Protein AF-X0TKW1-F1 (afdb_monomer_lite)

Radius of gyration: 17.08 Å; chains: 1; bounding box: 36×56×44 Å

Sequence (147 aa):
MAKKKKKKKEKYSSEIINLELMEEICTIKTKNLGAFVLANFENSETDGLGNIFIDNGGDILGVAHSDNYGTDYGGNNTHFNIIENRIYNASLDDRAGVYILLDLLPKLNIKCDVLITIDEEIGASSAQLFETEKEYNWMFEFDRTGK

InterPro domains:
  IPR008007 Peptidase M42 [PF05343] (72-136)

Secondary structure (DSSP, 8-state):
-------------TTT--HHHHHHHHHS-HHHHHHHHHHHSTTEEE-SSS-EEE--S-SEEEEEE---HHHHTT------EEETTEEE-TTHHHHHHHHIIIIIHHHTT---EEEEE--TTTT--GGGG---SPPPSEEEE------

Structure (mmCIF, N/CA/C/O backbone):
data_AF-X0TKW1-F1
#
_entry.id   AF-X0TKW1-F1
#
loop_
_atom_site.group_PDB
_atom_site.id
_atom_site.type_symbol
_atom_site.label_atom_id
_atom_site.label_alt_id
_atom_site.label_comp_id
_atom_site.label_asym_id
_atom_site.label_entity_id
_atom_site.label_seq_id
_atom_site.pdbx_PDB_ins_code
_atom_site.Cartn_x
_atom_site.Cartn_y
_atom_site.Cartn_z
_atom_site.occupancy
_atom_site.B_iso_or_equiv
_atom_site.auth_seq_id
_atom_site.auth_comp_id
_atom_site.auth_asym_id
_atom_site.auth_atom_id
_atom_site.pdbx_PDB_model_num
ATOM 1 N N . MET A 1 1 ? -14.032 -44.574 -23.700 1.00 45.16 1 MET A N 1
ATOM 2 C CA . MET A 1 1 ? -13.687 -43.236 -24.240 1.00 45.16 1 MET A CA 1
ATOM 3 C C . MET A 1 1 ? -14.008 -42.175 -23.192 1.00 45.16 1 MET A C 1
ATOM 5 O 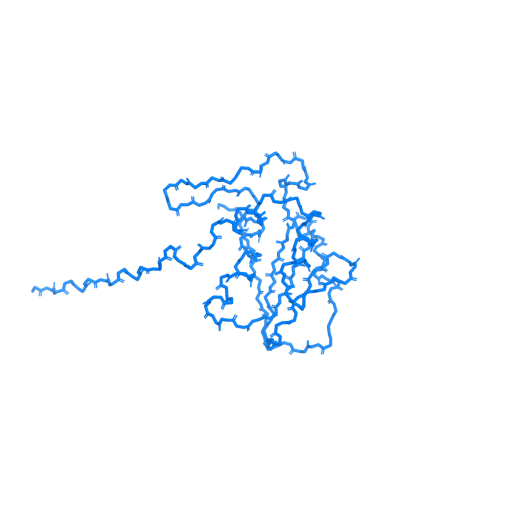O . MET A 1 1 ? -15.178 -41.917 -22.940 1.00 45.16 1 MET A O 1
ATOM 9 N N . ALA A 1 2 ? -12.997 -41.615 -22.522 1.00 40.88 2 ALA A N 1
ATOM 10 C CA . ALA A 1 2 ? -13.191 -40.605 -21.480 1.00 40.88 2 ALA A CA 1
ATOM 11 C C . ALA A 1 2 ? -13.373 -39.209 -22.105 1.00 40.88 2 ALA A C 1
ATOM 13 O O . ALA A 1 2 ? -12.502 -38.725 -22.828 1.00 40.88 2 ALA A O 1
ATOM 14 N N . LYS A 1 3 ? -14.510 -38.558 -21.832 1.00 42.69 3 LYS A N 1
ATOM 15 C CA . LYS A 1 3 ? -14.778 -37.173 -22.244 1.00 42.69 3 LYS A CA 1
ATOM 16 C C . LYS A 1 3 ? -13.868 -36.229 -21.446 1.00 42.69 3 LYS A C 1
ATOM 18 O O . LYS A 1 3 ? -14.079 -36.033 -20.251 1.00 42.69 3 LYS A O 1
ATOM 23 N N . LYS A 1 4 ? -12.866 -35.629 -22.099 1.00 43.84 4 LYS A N 1
ATOM 24 C CA . LYS A 1 4 ? -12.073 -34.524 -21.532 1.00 43.84 4 LYS A CA 1
ATOM 25 C C . LYS A 1 4 ? -13.009 -33.346 -21.233 1.00 43.84 4 LYS A C 1
ATOM 27 O O . LYS A 1 4 ? -13.488 -32.689 -22.155 1.00 43.84 4 LYS A O 1
ATOM 32 N N . LYS A 1 5 ? -13.265 -33.067 -19.950 1.00 47.06 5 LYS A N 1
ATOM 33 C CA . LYS A 1 5 ? -13.875 -31.804 -19.511 1.00 47.06 5 LYS A CA 1
ATOM 34 C C . LYS A 1 5 ? -12.926 -30.668 -19.914 1.00 47.06 5 LYS A C 1
ATOM 36 O O . LYS A 1 5 ? -11.818 -30.580 -19.389 1.00 47.06 5 LYS A O 1
ATOM 41 N N . LYS A 1 6 ? -13.335 -29.818 -20.862 1.00 46.06 6 LYS A N 1
ATOM 42 C CA . LYS A 1 6 ? -12.648 -28.548 -21.138 1.00 46.06 6 LYS A CA 1
ATOM 43 C C . LYS A 1 6 ? -12.731 -27.707 -19.860 1.00 46.06 6 LYS A C 1
ATOM 45 O O . LYS A 1 6 ? -13.822 -27.279 -19.494 1.00 46.06 6 LYS A O 1
ATOM 50 N N . LYS A 1 7 ? -11.602 -27.502 -19.171 1.00 43.88 7 LYS A N 1
ATOM 51 C CA . LYS A 1 7 ? -11.498 -26.476 -18.126 1.00 43.88 7 LYS A CA 1
ATOM 52 C C . LYS A 1 7 ? -11.850 -25.139 -18.781 1.00 43.88 7 LYS A C 1
ATOM 54 O O . LYS A 1 7 ? -11.190 -24.738 -19.740 1.00 43.88 7 LYS A O 1
ATOM 59 N N . LYS A 1 8 ? -12.919 -24.495 -18.307 1.00 41.00 8 LYS A N 1
ATOM 60 C CA . LYS A 1 8 ? -13.208 -23.086 -18.588 1.00 41.00 8 LYS A CA 1
ATOM 61 C C . LYS A 1 8 ? -11.954 -22.319 -18.157 1.00 41.00 8 LYS A C 1
ATOM 63 O O . LYS A 1 8 ? -11.632 -22.318 -16.976 1.00 41.00 8 LYS A O 1
ATOM 68 N N . LYS A 1 9 ? -11.200 -21.756 -19.104 1.00 43.19 9 LYS A N 1
ATOM 69 C CA . LYS A 1 9 ? -10.258 -20.685 -18.773 1.00 43.19 9 LYS A CA 1
ATOM 70 C C . LYS A 1 9 ? -11.143 -19.525 -18.344 1.00 43.19 9 LYS A C 1
ATOM 72 O O . LYS A 1 9 ? -11.808 -18.939 -19.197 1.00 43.19 9 LYS A O 1
ATOM 77 N N . GLU A 1 10 ? -11.246 -19.285 -17.044 1.00 47.03 10 GLU A N 1
ATOM 78 C CA . GLU A 1 10 ? -11.802 -18.032 -16.556 1.00 47.03 10 GLU A CA 1
ATOM 79 C C . GLU A 1 10 ? -10.922 -16.921 -17.113 1.00 47.03 10 GLU A C 1
ATOM 81 O O . GLU A 1 10 ? -9.724 -16.823 -16.855 1.00 47.03 10 GLU A O 1
ATOM 86 N N . LYS A 1 11 ? -11.525 -16.183 -18.037 1.00 42.81 11 LYS A N 1
ATOM 87 C CA . LYS A 1 11 ? -10.979 -14.998 -18.661 1.00 42.81 11 LYS A CA 1
ATOM 88 C C . LYS A 1 11 ? -11.114 -13.908 -17.603 1.00 42.81 11 LYS A C 1
ATOM 90 O O . LYS A 1 11 ? -12.100 -13.183 -17.631 1.00 42.81 11 LYS A O 1
ATOM 95 N N . TYR A 1 12 ? -10.195 -13.850 -16.639 1.00 49.88 12 TYR A N 1
ATOM 96 C CA . TYR A 1 12 ? -10.010 -12.616 -15.880 1.00 49.88 12 TYR A CA 1
ATOM 97 C C . TYR A 1 12 ? -9.683 -11.556 -16.932 1.00 49.88 12 TYR A C 1
ATOM 99 O O . TYR A 1 12 ? -8.679 -11.670 -17.641 1.00 49.88 12 TYR A O 1
ATOM 107 N N . SER A 1 13 ? -10.651 -10.681 -17.204 1.00 54.94 13 SER A N 1
ATOM 108 C CA . SER A 1 13 ? -10.540 -9.725 -18.293 1.00 54.94 13 SER A CA 1
ATOM 109 C C . SER A 1 13 ? -9.462 -8.711 -17.930 1.00 54.94 13 SER A C 1
ATOM 111 O O . SER A 1 13 ? -9.237 -8.397 -16.761 1.00 54.94 13 SER A O 1
ATOM 113 N N . SER A 1 14 ? -8.817 -8.162 -18.952 1.00 58.19 14 SER A N 1
ATOM 114 C CA . SER A 1 14 ? -7.952 -6.984 -18.863 1.00 58.19 14 SER A CA 1
ATOM 115 C C . SER A 1 14 ? -8.638 -5.754 -18.241 1.00 58.19 14 SER A C 1
ATOM 117 O O . SER A 1 14 ? -8.022 -4.705 -18.174 1.00 58.19 14 SER A O 1
ATOM 119 N N . GLU A 1 15 ? -9.907 -5.856 -17.833 1.00 68.19 15 GLU A N 1
ATOM 120 C CA . GLU A 1 15 ? -10.698 -4.776 -17.239 1.00 68.19 15 GLU A CA 1
ATOM 121 C C . GLU A 1 15 ? -10.500 -4.675 -15.718 1.00 68.19 15 GLU A C 1
ATOM 123 O O . GLU A 1 15 ? -10.820 -3.643 -15.140 1.00 68.19 15 GLU A O 1
ATOM 128 N N . ILE A 1 16 ? -9.979 -5.718 -15.053 1.00 85.19 16 ILE A N 1
ATOM 129 C CA . ILE A 1 16 ? -9.767 -5.695 -13.593 1.00 85.19 16 ILE A CA 1
ATOM 130 C C . ILE A 1 16 ? -8.401 -5.091 -13.244 1.00 85.19 16 ILE A C 1
ATOM 132 O O . ILE A 1 16 ? -8.304 -4.269 -12.332 1.00 85.19 16 ILE A O 1
ATOM 136 N N . ILE A 1 17 ? -7.353 -5.477 -13.976 1.00 89.56 17 ILE A N 1
ATOM 137 C CA . ILE A 1 17 ? -5.983 -5.037 -13.696 1.00 89.56 17 ILE A CA 1
ATOM 138 C C . ILE A 1 17 ? -5.771 -3.620 -14.232 1.00 89.56 17 ILE A C 1
ATOM 140 O O . ILE A 1 17 ? -5.854 -3.392 -15.438 1.00 89.56 17 ILE A O 1
ATOM 144 N N . ASN A 1 18 ? -5.457 -2.682 -13.339 1.00 93.44 18 ASN A N 1
ATOM 145 C CA . ASN A 1 18 ? -5.091 -1.314 -13.690 1.00 93.44 18 ASN A CA 1
ATOM 146 C C . ASN A 1 18 ? -3.572 -1.215 -13.864 1.00 93.44 18 ASN A C 1
ATOM 148 O O . ASN A 1 18 ? -2.833 -0.999 -12.905 1.00 93.44 18 ASN A O 1
ATOM 152 N N . LEU A 1 19 ? -3.116 -1.411 -15.102 1.00 92.25 19 LEU A N 1
ATOM 153 C CA . LEU A 1 19 ? -1.691 -1.372 -15.433 1.00 92.25 19 LEU A CA 1
ATOM 154 C C . LEU A 1 19 ? -1.081 0.022 -15.262 1.00 92.25 19 LEU A C 1
ATOM 156 O O . LEU A 1 19 ? 0.080 0.102 -14.885 1.00 92.25 19 LEU A O 1
ATOM 160 N N . GLU A 1 20 ? -1.851 1.089 -15.494 1.00 93.69 20 GLU A N 1
ATOM 161 C CA . GLU A 1 20 ? -1.377 2.470 -15.333 1.00 93.69 20 GLU A CA 1
ATOM 162 C C . GLU A 1 20 ? -1.067 2.763 -13.861 1.00 93.69 20 GLU A C 1
ATOM 164 O O . GLU A 1 20 ? 0.026 3.216 -13.534 1.00 93.69 20 GLU A O 1
ATOM 169 N N . LEU A 1 21 ? -1.984 2.400 -12.958 1.00 95.12 21 LEU A N 1
ATOM 170 C CA . LEU A 1 21 ? -1.761 2.544 -11.519 1.00 95.12 21 LEU A CA 1
ATOM 171 C C . LEU A 1 21 ? -0.624 1.646 -11.021 1.00 95.12 21 LEU A C 1
ATOM 173 O O . LEU A 1 21 ? 0.174 2.069 -10.190 1.00 95.12 21 LEU A O 1
ATOM 177 N N . MET A 1 22 ? -0.530 0.410 -11.519 1.00 94.19 22 MET A N 1
ATOM 178 C CA . MET A 1 22 ? 0.561 -0.486 -11.138 1.00 94.19 22 MET A CA 1
ATOM 179 C C . MET A 1 22 ? 1.921 0.059 -11.593 1.00 94.19 22 MET A C 1
ATOM 181 O O . MET A 1 22 ? 2.886 -0.018 -10.834 1.00 94.19 22 MET A O 1
ATOM 185 N N . GLU A 1 23 ? 2.004 0.630 -12.797 1.00 93.50 23 GLU A N 1
ATOM 186 C CA . GLU A 1 23 ? 3.202 1.313 -13.289 1.00 93.50 23 GLU A CA 1
ATOM 187 C C . GLU A 1 23 ? 3.554 2.516 -12.414 1.00 93.50 23 GLU A C 1
ATOM 189 O O . GLU A 1 23 ? 4.699 2.637 -11.973 1.00 93.50 23 GLU A O 1
ATOM 194 N N . GLU A 1 24 ? 2.584 3.371 -12.097 1.00 93.75 24 GLU A N 1
ATOM 195 C CA . GLU A 1 24 ? 2.800 4.539 -11.243 1.00 93.75 24 GLU A CA 1
ATOM 196 C C . GLU A 1 24 ? 3.308 4.134 -9.852 1.00 93.75 24 GLU A C 1
ATOM 198 O O . GLU A 1 24 ? 4.372 4.589 -9.423 1.00 93.75 24 G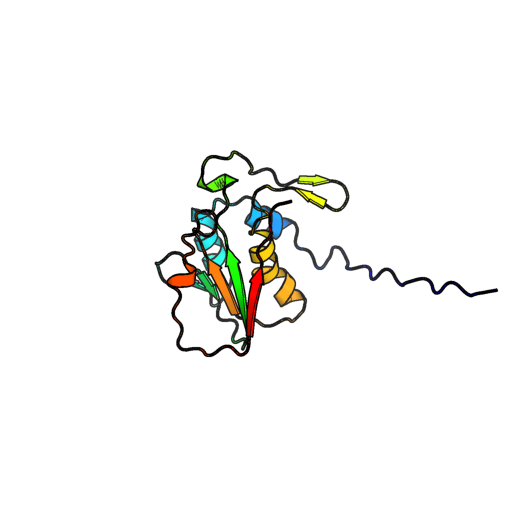LU A O 1
ATOM 203 N N . ILE A 1 25 ? 2.623 3.191 -9.197 1.00 93.69 25 ILE A N 1
ATOM 204 C CA . ILE A 1 25 ? 3.025 2.641 -7.898 1.00 93.69 25 ILE A CA 1
ATOM 205 C C . ILE A 1 25 ? 4.426 2.029 -7.983 1.00 93.69 25 ILE A C 1
ATOM 207 O O . ILE A 1 25 ? 5.248 2.285 -7.113 1.00 93.69 25 ILE A O 1
ATOM 211 N N . CYS A 1 26 ? 4.763 1.264 -9.023 1.00 91.19 26 CYS A N 1
ATOM 212 C CA . CYS A 1 26 ? 6.073 0.609 -9.119 1.00 91.19 26 CYS A CA 1
ATOM 213 C C . CYS A 1 26 ? 7.232 1.561 -9.471 1.00 91.19 26 CYS A C 1
ATOM 215 O O . CYS A 1 26 ? 8.393 1.223 -9.236 1.00 91.19 26 CYS A O 1
ATOM 217 N N . THR A 1 27 ? 6.954 2.735 -10.043 1.00 89.94 27 THR A N 1
ATOM 218 C CA . THR A 1 27 ? 7.990 3.646 -10.572 1.00 89.94 27 THR A CA 1
ATOM 219 C C . THR A 1 27 ? 8.155 4.942 -9.784 1.00 89.94 27 THR A C 1
ATOM 221 O O . THR A 1 27 ? 9.205 5.586 -9.883 1.00 89.94 27 THR A O 1
ATOM 224 N N . ILE A 1 28 ? 7.172 5.321 -8.962 1.00 90.00 28 ILE A N 1
ATOM 225 C CA . ILE A 1 28 ? 7.280 6.472 -8.062 1.00 90.00 28 ILE A CA 1
ATOM 226 C C . ILE A 1 28 ? 8.453 6.296 -7.082 1.00 90.00 28 ILE A C 1
ATOM 228 O O . ILE A 1 28 ? 8.872 5.191 -6.767 1.00 90.00 28 ILE A O 1
ATOM 232 N N . LYS A 1 29 ? 9.058 7.372 -6.582 1.00 86.81 29 LYS A N 1
ATOM 233 C CA . LYS A 1 29 ? 10.075 7.232 -5.520 1.00 86.81 29 LYS A CA 1
ATOM 234 C C . LYS A 1 29 ? 9.378 6.917 -4.198 1.00 86.81 29 LYS A C 1
ATOM 236 O O . LYS A 1 29 ? 8.347 7.529 -3.941 1.00 86.81 29 LYS A O 1
ATOM 241 N N . THR A 1 30 ? 9.942 6.069 -3.341 1.00 85.12 30 THR A N 1
ATOM 242 C CA . THR A 1 30 ? 9.296 5.667 -2.071 1.00 85.12 30 THR A CA 1
ATOM 243 C C . THR A 1 30 ? 8.932 6.870 -1.211 1.00 85.12 30 THR A C 1
ATOM 245 O O . THR A 1 30 ? 7.788 7.009 -0.793 1.00 85.12 30 THR A O 1
ATOM 248 N N . LYS A 1 31 ? 9.835 7.855 -1.109 1.00 85.88 31 LYS A N 1
ATOM 249 C CA . LYS A 1 31 ? 9.569 9.136 -0.424 1.00 85.88 31 LYS A CA 1
ATOM 250 C C . LYS A 1 31 ? 8.346 9.921 -0.936 1.00 85.88 31 LYS A C 1
ATOM 252 O O . LYS A 1 31 ? 7.882 10.830 -0.261 1.00 85.88 31 LYS A O 1
ATOM 257 N N . ASN A 1 32 ? 7.882 9.634 -2.152 1.00 90.31 32 ASN A N 1
ATOM 258 C CA . ASN A 1 32 ? 6.718 10.263 -2.772 1.00 90.31 32 ASN A CA 1
ATOM 259 C C . ASN A 1 32 ? 5.483 9.343 -2.753 1.00 90.31 32 ASN A C 1
ATOM 261 O O . ASN A 1 32 ? 4.387 9.849 -2.978 1.00 90.31 32 ASN A O 1
ATOM 265 N N . LEU A 1 33 ? 5.632 8.034 -2.498 1.00 91.19 33 LEU A N 1
ATOM 266 C CA . LEU A 1 33 ? 4.508 7.093 -2.478 1.00 91.19 33 LEU A CA 1
ATOM 267 C C . LEU A 1 33 ? 3.493 7.487 -1.400 1.00 91.19 33 LEU A C 1
ATOM 269 O O . LEU A 1 33 ? 2.305 7.536 -1.689 1.00 91.19 33 LEU A O 1
ATOM 273 N N . GLY A 1 34 ? 3.941 7.858 -0.197 1.00 92.94 34 GLY A N 1
ATOM 274 C CA . GLY A 1 34 ? 3.018 8.293 0.856 1.00 92.94 34 GLY A CA 1
ATOM 275 C C . GLY A 1 34 ? 2.178 9.501 0.462 1.00 92.94 34 GLY A C 1
ATOM 276 O O . GLY A 1 34 ? 0.961 9.476 0.602 1.00 92.94 34 GLY A O 1
ATOM 277 N N . ALA A 1 35 ? 2.795 10.522 -0.136 1.00 94.06 35 ALA A N 1
ATOM 278 C CA . ALA A 1 35 ? 2.059 11.676 -0.650 1.00 94.06 35 ALA A CA 1
ATOM 279 C C . ALA A 1 35 ? 1.089 11.294 -1.782 1.00 94.06 35 ALA A C 1
ATOM 281 O O . ALA A 1 35 ? -0.009 11.840 -1.857 1.00 94.06 35 ALA A O 1
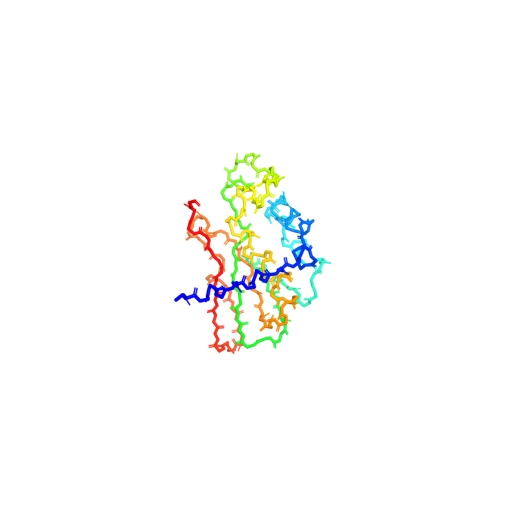ATOM 282 N N . PHE A 1 36 ? 1.480 10.354 -2.647 1.00 95.50 36 PHE A N 1
ATOM 283 C CA . PHE A 1 36 ? 0.607 9.820 -3.688 1.00 95.50 36 PHE A CA 1
ATOM 284 C C . PHE A 1 36 ? -0.613 9.106 -3.095 1.00 95.50 36 PHE A C 1
ATOM 286 O O . PHE A 1 36 ? -1.731 9.386 -3.522 1.00 95.50 36 PHE A O 1
ATOM 293 N N . VAL A 1 37 ? -0.423 8.241 -2.095 1.00 96.25 37 VAL A N 1
ATOM 294 C CA . VAL A 1 37 ? -1.530 7.530 -1.441 1.00 96.25 37 VAL A CA 1
ATOM 295 C C . VAL A 1 37 ? -2.471 8.527 -0.761 1.00 96.25 37 VAL A C 1
ATOM 297 O O . VAL A 1 37 ? -3.664 8.525 -1.049 1.00 96.25 37 VAL A O 1
ATOM 300 N N . LEU A 1 38 ? -1.922 9.455 0.029 1.00 95.69 38 LEU A N 1
ATOM 301 C CA . LEU A 1 38 ? -2.694 10.482 0.739 1.00 95.69 38 LEU A CA 1
ATOM 302 C C . LEU A 1 38 ? -3.528 11.385 -0.183 1.00 95.69 38 LEU A C 1
ATOM 304 O O . LEU A 1 38 ? -4.546 11.932 0.233 1.00 95.69 38 LEU A O 1
ATOM 308 N N . ALA A 1 39 ? -3.089 11.582 -1.428 1.00 96.31 39 ALA A N 1
ATOM 309 C CA . ALA A 1 39 ? -3.787 12.421 -2.396 1.00 96.31 39 ALA A CA 1
ATOM 310 C C . ALA A 1 39 ? -4.882 11.682 -3.185 1.00 96.31 39 ALA A C 1
ATOM 312 O O . ALA A 1 39 ? -5.759 12.342 -3.742 1.00 96.31 39 ALA A O 1
ATOM 313 N N . ASN A 1 40 ? -4.818 10.349 -3.277 1.00 96.56 40 ASN A N 1
ATOM 314 C CA . ASN A 1 40 ? -5.654 9.564 -4.194 1.00 96.56 40 ASN A CA 1
ATOM 315 C C . ASN A 1 40 ? -6.596 8.572 -3.501 1.00 96.56 40 ASN A C 1
ATOM 317 O O . ASN A 1 40 ? -7.516 8.077 -4.151 1.00 96.56 40 ASN A O 1
ATOM 321 N N . PHE A 1 41 ? -6.391 8.281 -2.216 1.00 95.94 41 PHE A N 1
ATOM 322 C CA . PHE A 1 41 ? -7.197 7.316 -1.471 1.00 95.94 41 PHE A CA 1
ATOM 323 C C . PHE A 1 41 ? -7.879 8.000 -0.287 1.00 95.94 41 PHE A C 1
ATOM 325 O O . PHE A 1 41 ? -7.255 8.716 0.488 1.00 95.94 41 PHE A O 1
ATOM 332 N N . GLU A 1 42 ? -9.191 7.818 -0.166 1.00 94.56 42 GLU A N 1
ATOM 333 C CA . GLU A 1 42 ? -9.958 8.384 0.945 1.00 94.56 42 GLU A CA 1
ATOM 334 C C . GLU A 1 42 ? -9.623 7.673 2.261 1.00 94.56 42 GLU A C 1
ATOM 336 O O . GLU A 1 42 ? -9.220 6.512 2.261 1.00 94.56 42 GLU A O 1
ATOM 341 N N . ASN A 1 43 ? -9.815 8.366 3.388 1.00 94.75 43 ASN A N 1
ATOM 342 C CA . ASN A 1 43 ? -9.552 7.848 4.741 1.00 94.75 43 ASN A CA 1
ATOM 343 C C . ASN A 1 43 ? -8.109 7.369 4.969 1.00 94.75 43 ASN A C 1
ATOM 345 O O . ASN A 1 43 ? -7.845 6.623 5.909 1.00 94.75 43 ASN A O 1
ATOM 349 N N . SER A 1 44 ? -7.180 7.792 4.113 1.00 96.12 44 SER A N 1
ATOM 350 C CA . SER A 1 44 ? -5.761 7.562 4.313 1.00 96.12 44 SER A CA 1
ATOM 351 C C . SER A 1 44 ? -5.174 8.606 5.257 1.00 96.12 44 SER A C 1
ATOM 353 O O . SER A 1 44 ? -5.424 9.805 5.097 1.00 96.12 44 SER A O 1
ATOM 355 N N . GLU A 1 45 ? -4.321 8.169 6.166 1.00 95.81 45 GLU A N 1
ATOM 356 C CA . GLU A 1 45 ? -3.574 9.018 7.081 1.00 95.81 45 GLU A CA 1
ATOM 357 C C . GLU A 1 45 ? -2.144 8.511 7.258 1.00 95.81 45 GLU A C 1
ATOM 359 O O . GLU A 1 45 ? -1.798 7.396 6.871 1.00 95.81 45 GLU A O 1
ATOM 364 N N . THR A 1 46 ? -1.290 9.360 7.822 1.00 93.50 46 THR A N 1
ATOM 365 C CA . THR A 1 46 ? 0.059 8.973 8.231 1.00 93.50 46 THR A CA 1
ATOM 366 C C . THR A 1 46 ? 0.200 9.155 9.728 1.00 93.50 46 THR A C 1
ATOM 368 O O . THR A 1 46 ? -0.275 10.143 10.288 1.00 93.50 46 THR A O 1
ATOM 371 N N . ASP A 1 47 ? 0.906 8.225 10.359 1.00 88.19 47 ASP A N 1
ATOM 372 C CA . ASP A 1 47 ? 1.292 8.319 11.766 1.00 88.19 47 ASP A CA 1
ATOM 373 C C . ASP A 1 47 ? 2.506 9.243 11.991 1.00 88.19 47 ASP A C 1
ATOM 375 O O . ASP A 1 47 ? 2.908 9.492 13.126 1.00 88.19 47 ASP A O 1
ATOM 379 N N . GLY A 1 48 ? 3.109 9.765 10.914 1.00 87.44 48 GLY A N 1
ATOM 380 C CA . GLY A 1 48 ? 4.332 10.568 10.967 1.00 87.44 48 GLY A CA 1
ATOM 381 C C . GLY A 1 48 ? 5.607 9.766 11.262 1.00 87.44 48 GLY A C 1
ATOM 382 O O . GLY A 1 48 ? 6.683 10.361 11.330 1.00 87.44 48 GLY A O 1
ATOM 383 N N . LEU A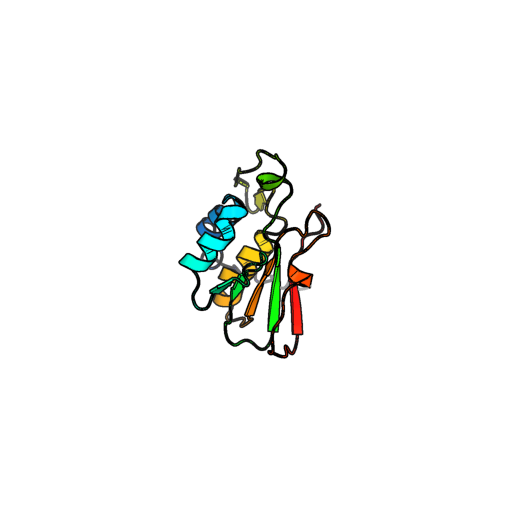 1 49 ? 5.506 8.441 11.401 1.00 87.31 49 LEU A N 1
ATOM 384 C CA . LEU A 1 49 ? 6.599 7.500 11.675 1.00 87.31 49 LEU A CA 1
ATOM 385 C C . LEU A 1 49 ? 6.956 6.638 10.456 1.00 87.31 49 LEU A C 1
ATOM 387 O O . LEU A 1 49 ? 7.802 5.753 10.548 1.00 87.31 49 LEU A O 1
ATOM 391 N N . GLY A 1 50 ? 6.345 6.928 9.307 1.00 86.75 50 GLY A N 1
ATOM 392 C CA . GLY A 1 50 ? 6.611 6.256 8.038 1.00 86.75 50 GLY A CA 1
ATOM 393 C C . GLY A 1 50 ? 5.497 5.321 7.588 1.00 86.75 50 GLY A C 1
ATOM 394 O O . GLY A 1 50 ? 5.513 4.908 6.431 1.00 86.75 50 GLY A O 1
ATOM 395 N N . ASN A 1 51 ? 4.502 5.048 8.439 1.00 94.69 51 ASN A N 1
ATOM 396 C CA . ASN A 1 51 ? 3.348 4.264 8.029 1.00 94.69 51 ASN A CA 1
ATOM 397 C C . ASN A 1 51 ? 2.297 5.145 7.345 1.00 94.69 51 ASN A C 1
ATOM 399 O O . ASN A 1 51 ? 2.096 6.323 7.678 1.00 94.69 51 ASN A O 1
ATOM 403 N N . ILE A 1 52 ? 1.593 4.533 6.398 1.00 97.19 52 ILE A N 1
ATOM 404 C CA . ILE A 1 52 ? 0.345 5.052 5.844 1.00 97.19 52 ILE A CA 1
ATOM 405 C C . ILE A 1 52 ? -0.740 4.048 6.191 1.00 97.19 52 ILE A C 1
ATOM 407 O O . ILE A 1 52 ? -0.631 2.869 5.853 1.00 97.19 52 ILE A O 1
ATOM 411 N N . PHE A 1 53 ? -1.785 4.518 6.852 1.00 97.75 53 PHE A N 1
ATOM 412 C CA . PHE A 1 53 ? -2.930 3.710 7.230 1.00 97.75 53 PHE A CA 1
ATOM 413 C C . PHE A 1 53 ? -4.162 4.166 6.451 1.00 97.75 53 PHE A C 1
ATOM 415 O O . PHE A 1 53 ? -4.340 5.361 6.235 1.00 97.75 53 PHE A O 1
ATOM 422 N N . ILE A 1 54 ? -4.996 3.227 6.006 1.00 97.94 54 ILE A N 1
ATOM 423 C CA . ILE A 1 54 ? -6.273 3.505 5.339 1.00 97.94 54 ILE A CA 1
ATOM 424 C C . ILE A 1 54 ? -7.372 2.732 6.063 1.00 97.94 54 ILE A C 1
ATOM 426 O O . ILE A 1 54 ? -7.445 1.503 5.950 1.00 97.94 54 ILE A O 1
ATOM 430 N N . ASP A 1 55 ? -8.240 3.455 6.775 1.00 97.31 55 ASP A N 1
ATOM 431 C CA . ASP A 1 55 ? -9.415 2.876 7.434 1.00 97.31 55 ASP A CA 1
ATOM 432 C C . ASP A 1 55 ? -10.559 2.736 6.428 1.00 97.31 55 ASP A C 1
ATOM 434 O O . ASP A 1 55 ? -11.288 3.682 6.114 1.00 97.31 55 ASP A O 1
ATOM 438 N N . ASN A 1 56 ? -10.738 1.522 5.919 1.00 96.75 56 ASN A N 1
ATOM 439 C CA . ASN A 1 56 ? -11.873 1.184 5.070 1.00 96.75 56 ASN A CA 1
ATOM 440 C C . ASN A 1 56 ? -13.064 0.686 5.901 1.00 96.75 56 ASN A C 1
ATOM 442 O O . ASN A 1 56 ? -14.102 0.313 5.343 1.00 96.75 56 ASN A O 1
ATOM 446 N N . GLY A 1 57 ? -12.945 0.636 7.230 1.00 96.38 57 GLY A N 1
ATOM 447 C CA . GLY A 1 57 ? -13.917 0.049 8.140 1.00 96.38 57 GLY A CA 1
ATOM 448 C C . GLY A 1 57 ? -13.998 -1.473 8.008 1.00 96.38 57 GLY A C 1
ATOM 449 O O . GLY A 1 57 ? -15.098 -2.029 8.101 1.00 96.38 57 GLY A O 1
ATOM 450 N N . GLY A 1 58 ? -12.894 -2.143 7.668 1.00 96.00 58 GLY A N 1
ATOM 451 C CA . GLY A 1 58 ? -12.797 -3.604 7.617 1.00 96.00 58 GLY A CA 1
ATOM 452 C C . GLY A 1 58 ? -12.406 -4.210 8.968 1.00 96.00 58 GLY A C 1
ATOM 453 O O . GLY A 1 58 ? -11.770 -3.551 9.778 1.00 96.00 58 GLY A O 1
ATOM 454 N N . ASP A 1 59 ? -12.742 -5.482 9.196 1.00 97.62 59 ASP A N 1
ATOM 455 C CA . ASP A 1 59 ? -12.286 -6.237 10.381 1.00 97.62 59 ASP A CA 1
ATOM 456 C C . ASP A 1 59 ? -10.988 -7.023 10.112 1.00 97.62 59 ASP A C 1
ATOM 458 O O . ASP A 1 59 ? -10.591 -7.892 10.889 1.00 97.62 59 ASP A O 1
ATOM 462 N N . ILE A 1 60 ? -10.354 -6.768 8.967 1.00 98.19 60 ILE A N 1
ATOM 463 C CA . ILE A 1 60 ? -9.130 -7.420 8.506 1.00 98.19 60 ILE A CA 1
ATOM 464 C C . ILE A 1 60 ? -8.128 -6.326 8.153 1.00 98.19 60 ILE A C 1
ATOM 466 O O . ILE A 1 60 ? -8.510 -5.380 7.464 1.00 98.19 60 ILE A O 1
ATOM 470 N N . LEU A 1 61 ? -6.870 -6.489 8.564 1.00 98.56 61 LEU A N 1
ATOM 471 C CA . LEU A 1 61 ? -5.767 -5.619 8.160 1.00 98.56 61 LEU A CA 1
ATOM 472 C C . LEU A 1 61 ? -4.917 -6.292 7.076 1.00 98.56 61 LEU A C 1
ATOM 474 O O . LEU A 1 61 ? -4.402 -7.393 7.282 1.00 98.56 61 LEU A O 1
ATOM 478 N N . GLY A 1 62 ? -4.779 -5.634 5.930 1.00 98.38 62 GLY A N 1
ATOM 479 C CA . GLY A 1 62 ? -3.816 -5.992 4.895 1.00 98.38 62 GLY A 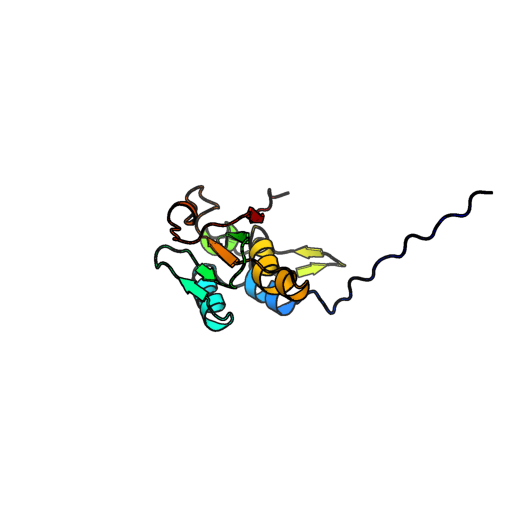CA 1
ATOM 480 C C . GLY A 1 62 ? -2.562 -5.129 5.010 1.00 98.38 62 GLY A C 1
ATOM 481 O O . GLY A 1 62 ? -2.670 -3.909 5.122 1.00 98.38 62 GLY A O 1
ATOM 482 N N . VAL A 1 63 ? -1.389 -5.752 4.972 1.00 98.12 63 VAL A N 1
ATOM 483 C CA . VAL A 1 63 ? -0.090 -5.082 5.122 1.00 98.12 63 VAL A CA 1
ATOM 484 C C . VAL A 1 63 ? 0.753 -5.276 3.861 1.00 98.12 63 VAL A C 1
ATOM 486 O O . VAL A 1 63 ? 0.719 -6.351 3.264 1.00 98.12 63 VAL A O 1
ATOM 489 N N . ALA A 1 64 ? 1.481 -4.245 3.439 1.00 97.19 64 ALA A N 1
ATOM 490 C CA . ALA A 1 64 ? 2.516 -4.336 2.405 1.00 97.19 64 ALA A CA 1
ATOM 491 C C . ALA A 1 64 ? 3.597 -3.281 2.661 1.00 97.19 64 ALA A C 1
ATOM 493 O O . ALA A 1 64 ? 3.298 -2.207 3.191 1.00 97.19 64 ALA A O 1
ATOM 494 N N . HIS A 1 65 ? 4.836 -3.549 2.258 1.00 95.00 65 HIS A N 1
ATOM 495 C CA . HIS A 1 65 ? 5.910 -2.560 2.351 1.00 95.00 65 HIS A CA 1
ATOM 496 C C . HIS A 1 65 ? 6.071 -1.780 1.043 1.00 95.00 65 HIS A C 1
ATOM 498 O O . HIS A 1 65 ? 5.673 -2.218 -0.039 1.00 95.00 65 HIS A O 1
ATOM 504 N N . SER A 1 66 ? 6.558 -0.548 1.156 1.00 93.06 66 SER A N 1
ATOM 505 C CA . SER A 1 66 ? 6.669 0.386 0.030 1.00 93.06 66 SER A CA 1
ATOM 506 C C . SER A 1 66 ? 8.094 0.715 -0.377 1.00 93.06 66 SER A C 1
ATOM 508 O O . SER A 1 66 ? 8.315 1.185 -1.510 1.00 93.06 66 SER A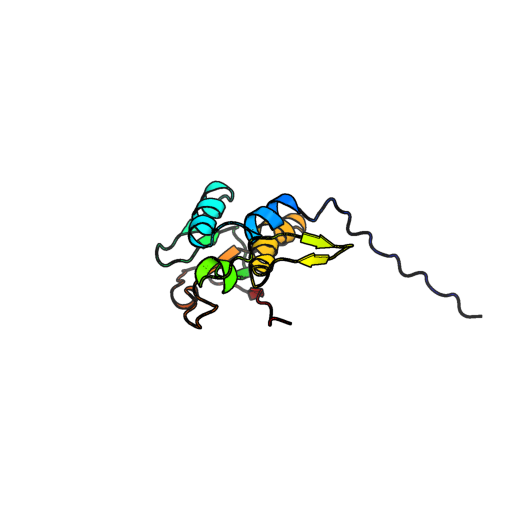 O 1
ATOM 510 N N . ASP A 1 67 ? 9.030 0.514 0.547 1.00 89.88 67 ASP A N 1
ATOM 511 C CA . ASP A 1 67 ? 10.442 0.609 0.259 1.00 89.88 67 ASP A CA 1
ATOM 512 C C . ASP A 1 67 ? 10.857 -0.490 -0.711 1.00 89.88 67 ASP A C 1
ATOM 514 O O . ASP A 1 67 ? 10.164 -1.473 -0.937 1.00 89.88 67 ASP A O 1
ATOM 518 N N . ASN A 1 68 ? 11.947 -0.243 -1.417 1.00 84.50 68 ASN A N 1
ATOM 519 C CA . ASN A 1 68 ? 12.568 -1.279 -2.220 1.00 84.50 68 ASN A CA 1
ATOM 520 C C . ASN A 1 68 ? 14.057 -0.991 -2.325 1.00 84.50 68 ASN A C 1
ATOM 522 O O . ASN A 1 68 ? 14.489 0.169 -2.420 1.00 84.50 68 ASN A O 1
ATOM 526 N N . TYR A 1 69 ? 14.851 -2.056 -2.415 1.00 74.62 69 TYR A N 1
ATOM 527 C CA . TYR A 1 69 ? 16.301 -1.922 -2.546 1.00 74.62 69 TYR A CA 1
ATOM 528 C C . TYR A 1 69 ? 16.718 -1.039 -3.745 1.00 74.62 69 TYR A C 1
ATOM 530 O O . TYR A 1 69 ? 17.719 -0.319 -3.708 1.00 74.62 69 TYR A O 1
ATOM 538 N N . GLY A 1 70 ? 15.930 -1.067 -4.825 1.00 67.00 70 GLY A N 1
ATOM 539 C CA . GLY A 1 70 ? 16.177 -0.332 -6.061 1.00 67.00 70 GLY A CA 1
ATOM 540 C C . GLY A 1 70 ? 16.160 1.187 -5.880 1.00 67.00 70 GLY A C 1
ATOM 541 O O . GLY A 1 70 ? 17.201 1.833 -5.922 1.00 67.00 70 GLY A O 1
ATOM 542 N N . THR A 1 71 ? 14.986 1.787 -5.729 1.00 64.25 71 THR A N 1
ATOM 543 C CA . THR A 1 71 ? 14.809 3.242 -5.740 1.00 64.25 71 THR A CA 1
ATOM 544 C C . THR A 1 71 ? 15.401 3.938 -4.525 1.00 64.25 71 THR A C 1
ATOM 546 O O . THR A 1 71 ? 15.752 5.116 -4.636 1.00 64.25 71 THR A O 1
ATOM 549 N N . ASP A 1 72 ? 15.521 3.236 -3.397 1.00 70.94 72 ASP A N 1
ATOM 550 C CA . ASP A 1 72 ? 15.848 3.864 -2.113 1.00 70.94 72 ASP A CA 1
ATOM 551 C C . ASP A 1 72 ? 17.324 3.727 -1.746 1.00 70.94 72 ASP A C 1
ATOM 553 O O . ASP A 1 72 ? 17.884 4.621 -1.109 1.00 70.94 72 ASP A O 1
ATOM 557 N N . TYR A 1 73 ? 17.996 2.687 -2.252 1.00 70.06 73 TYR A N 1
ATOM 558 C CA . TYR A 1 73 ? 19.391 2.384 -1.917 1.00 70.06 73 TYR A CA 1
ATOM 559 C C . TYR A 1 73 ? 20.339 2.418 -3.130 1.00 70.06 73 TYR A C 1
ATOM 561 O O . TYR A 1 73 ? 21.450 1.891 -3.085 1.00 70.06 73 TYR A O 1
ATOM 569 N N . GLY A 1 74 ? 19.950 3.123 -4.202 1.00 62.31 74 GLY A N 1
ATOM 570 C CA . GLY A 1 74 ? 20.855 3.517 -5.296 1.00 62.31 74 GLY A CA 1
ATOM 571 C C . GLY A 1 74 ? 20.787 2.668 -6.570 1.00 62.31 74 GLY A C 1
ATOM 572 O O . GLY A 1 74 ? 21.633 2.815 -7.455 1.00 62.31 74 GLY A O 1
ATOM 573 N N . GLY A 1 75 ? 19.785 1.804 -6.701 1.00 62.72 75 GLY A N 1
ATOM 574 C CA . GLY A 1 75 ? 19.435 1.131 -7.947 1.00 62.72 75 GLY A CA 1
ATOM 575 C C . GLY A 1 75 ? 18.700 2.048 -8.938 1.00 62.72 75 GLY A C 1
ATOM 576 O O . GLY A 1 75 ? 17.790 2.797 -8.600 1.00 62.72 75 GLY A O 1
ATOM 577 N N . ASN A 1 76 ? 19.055 1.954 -10.220 1.00 59.31 76 ASN A N 1
ATOM 578 C CA . ASN A 1 76 ? 18.416 2.714 -11.307 1.00 59.31 76 ASN A CA 1
ATOM 579 C C . ASN A 1 76 ? 17.178 2.009 -11.906 1.00 59.31 76 ASN A C 1
ATOM 581 O O . ASN A 1 76 ? 16.815 2.263 -13.054 1.00 59.31 76 ASN A O 1
ATOM 585 N N . ASN A 1 77 ? 16.534 1.092 -11.181 1.00 59.53 77 ASN A N 1
ATOM 586 C CA . ASN A 1 77 ? 15.492 0.233 -11.752 1.00 59.53 77 ASN A CA 1
ATOM 587 C C . ASN A 1 77 ? 14.089 0.856 -11.692 1.00 59.53 77 ASN A C 1
ATOM 589 O O . ASN A 1 77 ? 13.200 0.355 -11.016 1.00 59.53 77 ASN A O 1
ATOM 593 N N . THR A 1 78 ? 13.871 1.918 -12.467 1.00 66.06 78 THR A N 1
ATOM 594 C CA . THR A 1 78 ? 12.540 2.519 -12.672 1.00 66.06 78 THR A CA 1
ATOM 595 C C . THR A 1 78 ? 11.798 1.950 -13.881 1.00 66.06 78 THR A C 1
ATOM 597 O O . THR A 1 78 ? 10.695 2.391 -14.188 1.00 66.06 78 THR A O 1
ATOM 600 N N . HIS A 1 79 ? 12.385 1.007 -14.620 1.00 82.88 79 HIS A N 1
ATOM 601 C CA . HIS A 1 79 ? 11.763 0.503 -15.838 1.00 82.88 79 HIS A CA 1
ATOM 602 C C . HIS A 1 79 ? 10.614 -0.451 -15.514 1.00 82.88 79 HIS A C 1
ATOM 604 O O . HIS A 1 79 ? 10.828 -1.549 -15.004 1.00 82.88 79 HIS A O 1
ATOM 610 N N . PHE A 1 80 ? 9.400 -0.035 -15.860 1.00 89.62 80 PHE A N 1
ATOM 611 C CA . PHE A 1 80 ? 8.225 -0.888 -15.892 1.00 89.62 80 PHE A CA 1
ATOM 612 C C . PHE A 1 80 ? 8.069 -1.465 -17.299 1.00 89.62 80 PHE A C 1
ATOM 614 O O . PHE A 1 80 ? 7.828 -0.738 -18.259 1.00 89.62 80 PHE A O 1
ATOM 621 N N . ASN A 1 81 ? 8.264 -2.774 -17.441 1.00 91.88 81 ASN A N 1
ATOM 622 C CA . ASN A 1 81 ? 8.149 -3.447 -18.730 1.00 91.88 81 ASN A CA 1
ATOM 623 C C . ASN A 1 81 ? 7.090 -4.537 -18.675 1.00 91.88 81 ASN A C 1
ATOM 625 O O . ASN A 1 81 ? 7.053 -5.343 -17.745 1.00 91.88 81 ASN A O 1
ATOM 629 N N . ILE A 1 82 ? 6.291 -4.617 -19.734 1.00 91.25 82 ILE A N 1
ATOM 630 C CA . ILE A 1 82 ? 5.361 -5.718 -19.956 1.00 91.25 82 ILE A CA 1
ATOM 631 C C . ILE A 1 82 ? 5.893 -6.542 -21.123 1.00 91.25 82 ILE A C 1
ATOM 633 O O . ILE A 1 82 ? 5.994 -6.051 -22.246 1.00 91.25 82 ILE A O 1
ATOM 637 N N . ILE A 1 83 ? 6.238 -7.800 -20.858 1.00 90.69 83 ILE A N 1
ATOM 638 C CA . ILE A 1 83 ? 6.663 -8.749 -21.890 1.00 90.69 83 ILE A CA 1
ATOM 639 C C . ILE A 1 83 ? 5.695 -9.924 -21.846 1.00 90.69 83 ILE A C 1
ATOM 641 O O . ILE A 1 83 ? 5.563 -10.598 -20.824 1.00 90.69 83 ILE A O 1
ATOM 645 N N . GLU A 1 84 ? 5.003 -10.149 -22.962 1.00 88.25 84 GLU A N 1
ATOM 646 C CA . GLU A 1 84 ? 3.914 -11.123 -23.079 1.00 88.25 84 GLU A CA 1
ATOM 647 C C . GLU A 1 84 ? 2.811 -10.888 -22.031 1.00 88.25 84 GLU A C 1
ATOM 649 O O . GLU A 1 84 ? 1.983 -9.996 -22.187 1.00 88.25 84 GLU A O 1
ATOM 654 N N . ASN A 1 85 ? 2.785 -11.697 -20.973 1.00 85.69 85 ASN A N 1
ATOM 655 C CA . ASN A 1 85 ? 1.807 -11.659 -19.888 1.00 85.69 85 ASN A CA 1
ATOM 656 C C . ASN A 1 85 ? 2.473 -11.483 -18.514 1.00 85.69 85 ASN A C 1
ATOM 658 O O . ASN A 1 85 ? 1.944 -11.952 -17.504 1.00 85.69 85 ASN A O 1
ATOM 662 N N . ARG A 1 86 ? 3.660 -10.875 -18.489 1.00 88.25 86 ARG A N 1
ATOM 663 C CA . ARG A 1 86 ? 4.473 -10.682 -17.289 1.00 88.25 86 ARG A CA 1
ATOM 664 C C . ARG A 1 86 ? 4.875 -9.224 -17.156 1.00 88.25 86 ARG A C 1
ATOM 666 O O . ARG A 1 86 ? 5.241 -8.584 -18.141 1.00 88.25 86 ARG A O 1
ATOM 673 N N . ILE A 1 87 ? 4.831 -8.747 -15.921 1.00 90.44 87 ILE A N 1
ATOM 674 C CA . ILE A 1 87 ? 5.299 -7.423 -15.530 1.00 90.44 87 ILE A CA 1
ATOM 675 C C . ILE A 1 87 ? 6.692 -7.588 -14.933 1.00 90.44 87 ILE A C 1
ATOM 677 O O . ILE A 1 87 ? 6.925 -8.482 -14.118 1.00 90.44 87 ILE A O 1
ATOM 681 N N . TYR A 1 88 ? 7.608 -6.731 -15.365 1.00 90.06 88 TYR A N 1
ATOM 682 C CA . TYR A 1 88 ? 8.984 -6.673 -14.905 1.00 90.06 88 TYR A CA 1
ATOM 683 C C . TYR A 1 88 ? 9.248 -5.278 -14.356 1.00 90.06 88 TYR A C 1
ATOM 685 O O . TYR A 1 88 ? 9.216 -4.298 -15.100 1.00 90.06 88 TYR A O 1
ATOM 693 N N . ASN A 1 89 ? 9.513 -5.214 -13.058 1.00 88.94 89 ASN A N 1
ATOM 694 C CA . ASN A 1 89 ? 9.992 -4.035 -12.356 1.00 88.94 89 ASN A CA 1
ATOM 695 C C . ASN A 1 89 ? 10.719 -4.521 -11.085 1.00 88.94 89 ASN A C 1
ATOM 697 O O . ASN A 1 89 ? 10.353 -5.564 -10.539 1.00 88.94 89 ASN A O 1
ATOM 701 N N . ALA A 1 90 ? 11.780 -3.834 -10.659 1.00 86.38 90 ALA A N 1
ATOM 702 C CA . ALA A 1 90 ? 12.548 -4.261 -9.486 1.00 86.38 90 ALA A CA 1
ATOM 703 C C . ALA A 1 90 ? 11.821 -3.984 -8.167 1.00 86.38 90 ALA A C 1
ATOM 705 O O . ALA A 1 90 ? 12.027 -4.717 -7.214 1.00 86.38 90 ALA A O 1
ATOM 706 N N . SER A 1 91 ? 10.941 -2.985 -8.147 1.00 89.44 91 SER A N 1
ATOM 707 C CA . SER A 1 91 ? 10.124 -2.605 -6.996 1.00 89.44 91 SER A CA 1
ATOM 708 C C . SER A 1 91 ? 8.872 -3.471 -6.848 1.00 89.44 91 SER A C 1
ATOM 710 O O . SER A 1 91 ? 7.997 -3.132 -6.065 1.00 89.44 91 SER A O 1
ATOM 712 N N . LEU A 1 92 ? 8.709 -4.551 -7.628 1.00 90.44 92 LEU A N 1
ATOM 713 C CA . LEU A 1 92 ? 7.563 -5.457 -7.439 1.00 90.44 92 LEU A CA 1
ATOM 714 C C . LEU A 1 92 ? 7.547 -6.083 -6.041 1.00 90.44 92 LEU A C 1
ATOM 716 O O . LEU A 1 92 ? 6.485 -6.527 -5.620 1.00 90.44 92 LEU A O 1
ATOM 720 N N . ASP A 1 93 ? 8.705 -6.123 -5.390 1.00 90.12 93 ASP A N 1
ATOM 721 C CA . ASP A 1 93 ? 8.907 -6.450 -3.986 1.00 90.12 93 ASP A CA 1
ATOM 722 C C . ASP A 1 93 ? 8.948 -5.137 -3.171 1.00 90.12 93 ASP A C 1
ATOM 724 O O . ASP A 1 93 ? 9.869 -4.346 -3.367 1.00 90.12 93 ASP A O 1
ATOM 728 N N . ASP A 1 94 ? 7.916 -4.770 -2.403 1.00 92.81 94 ASP A N 1
ATOM 729 C CA . ASP A 1 94 ? 6.547 -5.328 -2.411 1.00 92.81 94 ASP A CA 1
ATOM 730 C C . ASP A 1 94 ? 5.496 -4.332 -2.928 1.00 92.81 94 ASP A C 1
ATOM 732 O O . ASP A 1 94 ? 4.314 -4.323 -2.570 1.00 92.81 94 ASP A O 1
ATOM 736 N N . ARG A 1 95 ? 5.866 -3.497 -3.905 1.00 93.00 95 ARG A N 1
ATOM 737 C CA . ARG A 1 95 ? 4.876 -2.582 -4.496 1.00 93.00 95 ARG A CA 1
ATOM 738 C C . ARG A 1 95 ? 3.782 -3.287 -5.297 1.00 93.00 95 ARG A C 1
ATOM 740 O O . ARG A 1 95 ? 2.752 -2.679 -5.600 1.00 93.00 95 ARG A O 1
ATOM 747 N N . ALA A 1 96 ? 3.961 -4.570 -5.614 1.00 94.44 96 ALA A N 1
ATOM 748 C CA . ALA A 1 96 ? 2.867 -5.408 -6.086 1.00 94.44 96 ALA A CA 1
ATOM 749 C C . ALA A 1 96 ? 1.813 -5.638 -4.988 1.00 94.44 96 ALA A C 1
ATOM 751 O O . ALA A 1 96 ? 0.623 -5.536 -5.289 1.00 94.44 96 ALA A O 1
ATOM 752 N N . GLY A 1 97 ? 2.218 -5.895 -3.740 1.00 96.44 97 GLY A N 1
ATOM 753 C CA . GLY A 1 97 ? 1.321 -5.972 -2.588 1.00 96.44 97 GLY A CA 1
ATOM 754 C C . GLY A 1 97 ? 0.579 -4.665 -2.336 1.00 96.44 97 GLY A C 1
ATOM 755 O O . GLY A 1 97 ? -0.650 -4.674 -2.226 1.00 96.44 97 GLY A O 1
ATOM 756 N N . VAL A 1 98 ? 1.282 -3.527 -2.393 1.00 96.75 98 VAL A N 1
ATOM 757 C CA . VAL A 1 98 ? 0.661 -2.189 -2.319 1.00 96.75 98 VAL A CA 1
ATOM 758 C C . VAL A 1 98 ? -0.424 -2.022 -3.390 1.00 96.75 98 VAL A C 1
ATOM 760 O O . VAL A 1 98 ? -1.555 -1.651 -3.079 1.00 96.75 98 VAL A O 1
ATOM 763 N N . TYR A 1 99 ? -0.126 -2.353 -4.651 1.00 97.00 99 TYR A N 1
ATOM 764 C CA . TYR A 1 99 ? -1.115 -2.319 -5.734 1.00 97.00 99 TYR A CA 1
ATOM 765 C C . TYR A 1 99 ? -2.322 -3.234 -5.458 1.00 97.00 99 TYR A C 1
ATOM 767 O O . TYR A 1 99 ? -3.471 -2.842 -5.681 1.00 97.00 99 TYR A O 1
ATOM 775 N N . ILE A 1 100 ? -2.084 -4.453 -4.963 1.00 96.88 100 ILE A N 1
ATOM 776 C CA . ILE A 1 100 ? -3.156 -5.410 -4.678 1.00 96.88 100 ILE A CA 1
ATOM 777 C C . ILE A 1 100 ? -4.099 -4.863 -3.601 1.00 96.88 100 ILE A C 1
ATOM 779 O O . ILE A 1 100 ? -5.316 -4.919 -3.794 1.00 96.88 100 ILE A O 1
ATOM 783 N N . LEU A 1 101 ? -3.554 -4.318 -2.510 1.00 97.94 101 LEU A N 1
ATOM 784 C CA . LEU A 1 101 ? -4.331 -3.750 -1.405 1.00 97.94 101 LEU A CA 1
ATOM 785 C C . LEU A 1 101 ? -5.151 -2.531 -1.843 1.00 97.94 101 LEU A C 1
ATOM 787 O O . LEU A 1 101 ? -6.322 -2.427 -1.485 1.00 97.94 101 LEU A O 1
ATOM 791 N N . LEU A 1 102 ? -4.558 -1.638 -2.637 1.00 97.31 102 LEU A N 1
ATOM 792 C CA . LEU A 1 102 ? -5.174 -0.363 -3.012 1.00 97.31 102 LEU A CA 1
ATOM 793 C C . LEU A 1 102 ? -6.189 -0.463 -4.161 1.00 97.31 102 LEU A C 1
ATOM 795 O O . LEU A 1 102 ? -7.137 0.316 -4.206 1.00 97.31 102 LEU A O 1
ATOM 799 N N . ASP A 1 103 ? -6.008 -1.396 -5.099 1.00 96.25 103 ASP A N 1
ATOM 800 C CA . ASP A 1 103 ? -6.817 -1.457 -6.328 1.00 96.25 103 ASP A CA 1
ATOM 801 C C . ASP A 1 103 ? -7.516 -2.805 -6.514 1.00 96.25 103 ASP A C 1
ATOM 803 O O . ASP A 1 103 ? -8.735 -2.867 -6.702 1.00 96.25 103 ASP A O 1
ATOM 807 N N . LEU A 1 104 ? -6.765 -3.907 -6.452 1.00 95.50 104 LEU A N 1
ATOM 808 C CA . LEU A 1 104 ? -7.302 -5.212 -6.829 1.00 95.50 104 LEU A CA 1
ATOM 809 C C . LEU A 1 104 ? -8.318 -5.746 -5.812 1.00 95.50 104 LEU A C 1
ATOM 811 O O . LEU A 1 104 ? -9.394 -6.192 -6.213 1.00 95.50 104 LEU A O 1
ATOM 815 N N . LEU A 1 105 ? -8.004 -5.715 -4.514 1.00 95.75 105 LEU A N 1
ATOM 816 C CA . LEU A 1 105 ? -8.915 -6.209 -3.476 1.00 95.75 105 LEU A CA 1
ATOM 817 C C . LEU A 1 105 ? -10.235 -5.419 -3.437 1.00 95.75 105 LEU A C 1
ATOM 819 O O . LEU A 1 105 ? -11.286 -6.072 -3.494 1.00 95.75 105 LEU A O 1
ATOM 823 N N . PRO A 1 106 ? -10.238 -4.067 -3.463 1.00 94.44 106 PRO A N 1
ATOM 824 C CA . PRO A 1 106 ? -11.475 -3.296 -3.570 1.00 94.44 106 PRO A CA 1
ATOM 825 C C . PRO A 1 106 ? -12.321 -3.674 -4.792 1.00 94.44 106 PRO A C 1
ATOM 827 O O . PRO A 1 106 ? -13.524 -3.902 -4.663 1.00 94.44 106 PRO A O 1
ATOM 830 N N . LYS A 1 107 ? -11.706 -3.841 -5.974 1.00 94.44 107 LYS A N 1
ATOM 831 C CA . LYS A 1 107 ? -12.413 -4.270 -7.200 1.00 94.44 107 LYS A CA 1
ATOM 832 C C . LYS A 1 107 ? -13.025 -5.665 -7.099 1.00 94.44 107 LYS A C 1
ATOM 834 O O . LYS A 1 107 ? -14.010 -5.959 -7.778 1.00 94.44 107 LYS A O 1
ATOM 839 N N . LEU A 1 108 ? -12.456 -6.528 -6.261 1.00 94.25 108 LEU A N 1
ATOM 840 C CA . LEU A 1 108 ? -12.987 -7.857 -5.959 1.00 94.25 108 LEU A CA 1
ATOM 841 C C . LEU A 1 108 ? -14.020 -7.844 -4.817 1.00 94.25 108 LEU A C 1
ATOM 843 O O . LEU A 1 108 ? -14.501 -8.909 -4.433 1.00 94.25 108 LEU A O 1
ATOM 847 N N . ASN A 1 109 ? -14.399 -6.665 -4.307 1.00 94.75 109 ASN A N 1
ATOM 848 C CA . ASN A 1 109 ? -15.253 -6.468 -3.128 1.00 94.75 109 ASN A CA 1
ATOM 849 C C . ASN A 1 109 ? -14.697 -7.130 -1.856 1.00 94.75 109 ASN A C 1
ATOM 851 O O . ASN A 1 109 ? -15.457 -7.556 -0.984 1.00 94.75 109 ASN A O 1
ATOM 855 N N . ILE A 1 110 ? -13.372 -7.231 -1.750 1.00 95.38 110 ILE A N 1
ATOM 856 C CA . ILE A 1 110 ? -12.696 -7.672 -0.532 1.00 95.38 110 ILE A CA 1
ATOM 857 C C . ILE A 1 110 ? -12.425 -6.424 0.305 1.00 95.38 110 ILE A C 1
ATOM 859 O O . ILE A 1 110 ? -11.717 -5.520 -0.128 1.00 95.38 110 ILE A O 1
ATOM 863 N N . LYS A 1 111 ? -13.028 -6.373 1.494 1.00 96.06 111 LYS A N 1
ATOM 864 C CA . LYS A 1 111 ? -12.950 -5.231 2.405 1.00 96.06 111 LYS A CA 1
ATOM 865 C C . LYS A 1 111 ? -11.925 -5.501 3.507 1.00 96.06 111 LYS A C 1
ATOM 867 O O . LYS A 1 111 ? -12.159 -6.353 4.362 1.00 96.06 111 LYS A O 1
ATOM 872 N N . CYS A 1 112 ? -10.831 -4.754 3.496 1.00 98.00 112 CYS A N 1
ATOM 873 C CA . CYS A 1 112 ? -9.820 -4.727 4.548 1.00 98.00 112 CYS A CA 1
ATOM 874 C C . CYS A 1 112 ? -9.317 -3.296 4.732 1.00 98.00 112 CYS A C 1
ATOM 876 O O . CYS A 1 112 ? -9.352 -2.499 3.791 1.00 98.00 112 CYS A O 1
ATOM 878 N N . ASP A 1 113 ? -8.838 -2.992 5.928 1.00 98.38 113 ASP A N 1
ATOM 879 C CA . ASP A 1 113 ? -8.012 -1.811 6.140 1.00 98.38 113 ASP A CA 1
ATOM 880 C C . ASP A 1 113 ? -6.613 -2.083 5.598 1.00 98.38 113 ASP A C 1
ATOM 882 O O . ASP A 1 113 ? -6.229 -3.241 5.392 1.00 98.38 113 ASP A O 1
ATOM 886 N N . VAL A 1 114 ? -5.864 -1.021 5.334 1.00 98.50 114 VAL A N 1
ATOM 887 C CA . VAL A 1 114 ? -4.553 -1.117 4.692 1.00 98.50 114 VAL A CA 1
ATOM 888 C C . VAL A 1 114 ? -3.509 -0.444 5.565 1.00 98.50 114 VAL A C 1
ATOM 890 O O . VAL A 1 114 ? -3.696 0.696 5.978 1.00 98.50 114 VAL A O 1
ATOM 893 N N . LEU A 1 115 ? -2.398 -1.135 5.801 1.00 98.31 115 LEU A N 1
ATOM 894 C CA . LEU A 1 115 ? -1.184 -0.578 6.384 1.00 98.31 115 LEU A CA 1
ATOM 895 C C . LEU A 1 115 ? -0.048 -0.697 5.365 1.00 98.31 115 LEU A C 1
ATOM 897 O O . LEU A 1 115 ? 0.339 -1.800 4.983 1.00 98.31 115 LEU A O 1
ATOM 901 N N . ILE A 1 116 ? 0.485 0.441 4.929 1.00 97.56 116 ILE A N 1
ATOM 902 C CA . ILE A 1 116 ? 1.679 0.511 4.086 1.00 97.56 116 ILE A CA 1
ATOM 903 C C . ILE A 1 116 ? 2.854 0.922 4.962 1.00 97.56 116 ILE A C 1
ATOM 905 O O . ILE A 1 116 ? 2.774 1.929 5.669 1.00 97.56 116 ILE A O 1
ATOM 909 N N . THR A 1 117 ? 3.932 0.151 4.898 1.00 96.06 117 THR A N 1
ATOM 910 C CA . THR A 1 117 ? 5.107 0.297 5.764 1.00 96.06 117 THR A CA 1
ATOM 911 C C . THR A 1 117 ? 6.339 0.711 4.953 1.00 96.06 117 THR A C 1
ATOM 913 O O . THR A 1 117 ? 6.322 0.716 3.716 1.00 96.06 117 THR A O 1
ATOM 916 N N . ILE A 1 118 ? 7.400 1.109 5.651 1.00 93.06 118 ILE A N 1
ATOM 917 C CA . ILE A 1 118 ? 8.725 1.402 5.091 1.00 93.06 118 ILE A CA 1
ATOM 918 C C . ILE A 1 118 ? 9.810 0.647 5.866 1.00 93.06 118 ILE A C 1
ATOM 920 O O . ILE A 1 118 ? 9.553 0.142 6.962 1.00 93.06 118 ILE A O 1
ATOM 924 N N . ASP A 1 119 ? 11.030 0.659 5.330 1.00 91.31 119 ASP A N 1
ATOM 925 C CA . ASP A 1 119 ? 12.252 0.098 5.912 1.00 91.31 119 ASP A CA 1
ATOM 926 C C . ASP A 1 119 ? 12.193 -1.425 6.188 1.00 91.31 119 ASP A C 1
ATOM 928 O O . ASP A 1 119 ? 12.943 -1.944 7.027 1.00 91.31 119 ASP A O 1
ATOM 932 N N . GLU A 1 120 ? 11.322 -2.165 5.491 1.00 90.12 120 GLU A N 1
ATOM 933 C CA . GLU A 1 120 ? 11.277 -3.634 5.549 1.00 90.12 120 GLU A CA 1
ATOM 934 C C . GLU A 1 120 ? 12.577 -4.240 5.007 1.00 90.12 120 GLU A C 1
ATOM 936 O O . GLU A 1 120 ? 13.199 -5.060 5.686 1.00 90.12 120 GLU A O 1
ATOM 941 N N . GLU A 1 121 ? 13.084 -3.712 3.891 1.00 85.94 121 GLU A N 1
ATOM 942 C CA . GLU A 1 121 ? 14.226 -4.254 3.137 1.00 85.94 121 GLU A CA 1
ATOM 943 C C . GLU A 1 121 ? 15.553 -4.203 3.915 1.00 85.94 121 GLU A C 1
ATOM 945 O O . GLU A 1 121 ? 16.546 -4.855 3.574 1.00 85.94 121 GLU A O 1
ATOM 950 N N . ILE A 1 122 ? 15.595 -3.403 4.983 1.00 87.75 122 ILE A N 1
ATOM 951 C CA . ILE A 1 122 ? 16.739 -3.285 5.897 1.00 87.75 122 ILE A CA 1
ATOM 952 C C . ILE A 1 122 ? 16.494 -3.959 7.252 1.00 87.75 122 ILE A C 1
ATOM 954 O O . ILE A 1 122 ? 17.307 -3.817 8.171 1.00 87.75 122 ILE A O 1
ATOM 958 N N . GLY A 1 123 ? 15.395 -4.702 7.388 1.00 87.81 123 GLY A N 1
ATOM 959 C CA . GLY A 1 123 ? 14.989 -5.381 8.615 1.00 87.81 123 GLY A CA 1
ATOM 960 C C . GLY A 1 123 ? 14.562 -4.426 9.731 1.00 87.81 123 GLY A C 1
ATOM 961 O O . GLY A 1 123 ? 14.660 -4.786 10.906 1.00 87.81 123 GLY A O 1
ATOM 962 N N . ALA A 1 124 ? 14.132 -3.208 9.389 1.00 90.94 124 ALA A N 1
ATOM 963 C CA . ALA A 1 124 ? 13.764 -2.155 10.334 1.00 90.94 124 ALA A CA 1
ATOM 964 C C . ALA A 1 124 ? 12.326 -1.652 10.124 1.00 90.94 124 ALA A C 1
ATOM 966 O O . ALA A 1 124 ? 12.044 -0.487 10.399 1.00 90.94 124 ALA A O 1
ATOM 967 N N . SER A 1 125 ? 11.427 -2.541 9.681 1.00 93.88 125 SER A N 1
ATOM 968 C CA . SER A 1 125 ? 10.065 -2.196 9.265 1.00 93.88 125 SER A CA 1
ATOM 969 C C . SER A 1 125 ? 9.355 -1.248 10.235 1.00 93.88 125 SER A C 1
ATOM 971 O O . SER A 1 125 ? 9.286 -1.499 11.445 1.00 93.88 125 SER A O 1
ATOM 973 N N . SER A 1 126 ? 8.760 -0.184 9.694 1.00 95.25 126 SER A N 1
ATOM 974 C CA . SER A 1 126 ? 7.943 0.775 10.444 1.00 95.25 126 SER A CA 1
ATOM 975 C C . SER A 1 126 ? 6.670 0.156 11.026 1.00 95.25 126 SER A C 1
ATOM 977 O O . SER A 1 126 ? 6.072 0.746 11.926 1.00 95.25 126 SER A O 1
ATOM 979 N N . ALA A 1 127 ? 6.285 -1.053 10.592 1.00 94.81 127 ALA A N 1
ATOM 980 C CA . ALA A 1 127 ? 5.169 -1.816 11.155 1.00 94.81 127 ALA A CA 1
ATOM 981 C C . ALA A 1 127 ? 5.256 -1.950 12.681 1.00 94.81 127 ALA A C 1
ATOM 983 O O . ALA A 1 127 ? 4.241 -1.906 13.368 1.00 94.81 127 ALA A O 1
ATOM 984 N N . GLN A 1 128 ? 6.472 -2.073 13.226 1.00 94.56 128 GLN A N 1
ATOM 985 C CA . GLN A 1 128 ? 6.696 -2.198 14.670 1.00 94.56 128 GLN A CA 1
ATOM 986 C C . GLN A 1 128 ? 6.266 -0.955 15.471 1.00 94.56 128 GLN A C 1
ATOM 988 O O . GLN A 1 128 ? 6.159 -1.029 16.692 1.00 94.56 128 GLN A O 1
ATOM 993 N N . LEU A 1 129 ? 6.078 0.181 14.792 1.00 95.06 129 LEU A N 1
ATOM 994 C CA . LEU A 1 129 ? 5.663 1.459 15.370 1.00 95.06 129 LEU A CA 1
ATOM 995 C C . LEU A 1 129 ? 4.166 1.734 15.181 1.00 95.06 129 LEU A C 1
ATOM 997 O O . LEU A 1 129 ? 3.671 2.728 15.703 1.00 95.06 129 LEU A O 1
ATOM 1001 N N . PHE A 1 130 ? 3.457 0.897 14.420 1.00 95.75 130 PHE A N 1
ATOM 1002 C CA . PHE A 1 130 ? 2.036 1.090 14.168 1.00 95.75 130 PHE A CA 1
ATOM 1003 C C . PHE A 1 130 ? 1.218 0.744 15.416 1.00 95.75 130 PHE A C 1
ATOM 1005 O O . PHE A 1 130 ? 1.271 -0.377 15.925 1.00 95.75 130 PHE A O 1
ATOM 1012 N N . GLU A 1 131 ? 0.422 1.705 15.879 1.00 94.31 131 GLU A N 1
ATOM 1013 C CA . GLU A 1 131 ? -0.486 1.550 17.012 1.00 94.31 131 GLU A CA 1
ATOM 1014 C C . GLU A 1 131 ? -1.926 1.829 16.572 1.00 94.31 131 GLU A C 1
ATOM 1016 O O . GLU A 1 131 ? -2.202 2.770 15.829 1.00 94.31 131 GLU A O 1
ATOM 1021 N N . THR A 1 132 ? -2.868 1.017 17.048 1.00 93.94 132 THR A N 1
ATOM 1022 C CA . THR A 1 132 ? -4.299 1.225 16.815 1.00 93.94 132 THR A CA 1
ATOM 1023 C C . THR A 1 132 ? -5.115 0.694 17.988 1.00 93.94 132 THR A C 1
ATOM 1025 O O . THR A 1 132 ? -4.743 -0.295 18.619 1.00 93.94 132 THR A O 1
ATOM 1028 N N . GLU A 1 133 ? -6.245 1.340 18.276 1.00 94.81 133 GLU A N 1
ATOM 1029 C CA . GLU A 1 133 ? -7.234 0.840 19.243 1.00 94.81 133 GLU A CA 1
ATOM 1030 C C . GLU A 1 133 ? -8.146 -0.240 18.634 1.00 94.81 133 GLU A C 1
ATOM 1032 O O . GLU A 1 133 ? -8.905 -0.896 19.348 1.00 94.81 133 GLU A O 1
ATOM 1037 N N . LYS A 1 134 ? -8.105 -0.417 17.307 1.00 96.31 134 LYS A N 1
ATOM 1038 C CA . LYS A 1 134 ? -8.964 -1.353 16.585 1.00 96.31 134 LYS A CA 1
ATOM 1039 C C . LYS A 1 134 ? -8.462 -2.787 16.737 1.00 96.31 134 LYS A C 1
ATOM 1041 O O . LYS A 1 134 ? -7.308 -3.092 16.452 1.00 96.31 134 LYS A O 1
ATOM 1046 N N . GLU A 1 135 ? -9.360 -3.690 17.120 1.00 97.06 135 GLU A N 1
ATOM 1047 C CA . GLU A 1 135 ? -9.081 -5.126 17.142 1.00 97.06 135 GLU A CA 1
ATOM 1048 C C . GLU A 1 135 ? -9.471 -5.761 15.803 1.00 97.06 135 GLU A C 1
ATOM 1050 O O . GLU A 1 135 ? -10.635 -5.733 15.399 1.00 97.06 135 GLU A O 1
ATOM 1055 N N . TYR A 1 136 ? -8.496 -6.351 15.113 1.00 97.50 136 TYR A N 1
ATOM 1056 C CA . TYR A 1 136 ? -8.729 -7.060 13.857 1.00 97.50 136 TYR A CA 1
ATOM 1057 C C . TYR A 1 136 ? -8.980 -8.548 14.094 1.00 97.50 136 TYR A C 1
ATOM 1059 O O . TYR A 1 136 ? -8.288 -9.199 14.876 1.00 97.50 136 TYR A O 1
ATOM 1067 N N . ASN A 1 137 ? -9.921 -9.115 13.340 1.00 97.94 137 ASN A N 1
ATOM 1068 C CA . ASN A 1 137 ? -10.166 -10.556 13.330 1.00 97.94 137 ASN A CA 1
ATOM 1069 C C . ASN A 1 137 ? -9.003 -11.315 12.678 1.00 97.94 137 ASN A C 1
ATOM 1071 O O . ASN A 1 137 ? -8.686 -12.434 13.079 1.00 97.94 137 ASN A O 1
ATOM 1075 N N . TRP A 1 138 ? -8.409 -10.720 11.639 1.00 97.44 138 TRP A N 1
ATOM 1076 C CA . TRP A 1 138 ? -7.315 -11.299 10.863 1.00 97.44 138 TRP A CA 1
ATOM 1077 C C . TRP A 1 138 ? -6.362 -10.211 10.379 1.00 97.44 138 TRP A C 1
ATOM 1079 O O . TRP A 1 138 ? -6.771 -9.084 10.104 1.00 97.44 138 TRP A O 1
ATOM 1089 N N . MET A 1 139 ? -5.104 -10.595 10.198 1.00 97.44 139 MET A N 1
ATOM 1090 C CA . MET A 1 139 ? -4.104 -9.803 9.498 1.00 97.44 139 MET A CA 1
ATOM 1091 C C . MET A 1 139 ? -3.445 -10.677 8.436 1.00 97.44 139 MET A C 1
ATOM 1093 O O . MET A 1 139 ? -3.255 -11.878 8.653 1.00 97.44 139 MET A O 1
ATOM 1097 N N . PHE A 1 140 ? -3.123 -10.089 7.292 1.00 97.44 140 PHE A N 1
ATOM 1098 C CA . PHE A 1 140 ? -2.301 -10.725 6.272 1.00 97.44 140 PHE A CA 1
ATOM 1099 C C . PHE A 1 140 ? -1.326 -9.707 5.692 1.00 97.44 140 PHE A C 1
ATOM 1101 O O . PHE A 1 140 ? -1.634 -8.519 5.621 1.00 97.44 140 PHE A O 1
ATOM 1108 N N . GLU A 1 141 ? -0.174 -10.189 5.249 1.00 96.38 141 GLU A N 1
ATOM 1109 C CA . GLU A 1 141 ? 0.807 -9.380 4.541 1.00 96.38 141 GLU A CA 1
ATOM 1110 C C . GLU A 1 141 ? 1.004 -9.912 3.125 1.00 96.38 141 GLU A C 1
ATOM 1112 O O . GLU A 1 141 ? 0.907 -11.121 2.869 1.00 96.38 141 GLU A O 1
ATOM 1117 N N . PHE A 1 142 ? 1.244 -8.989 2.205 1.00 95.50 142 PHE A N 1
ATOM 1118 C CA . PHE A 1 142 ? 1.959 -9.298 0.986 1.00 95.50 142 PHE A CA 1
ATOM 1119 C C . PHE A 1 142 ? 3.434 -9.005 1.230 1.00 95.50 142 PHE A C 1
ATOM 1121 O O . PHE A 1 142 ? 3.786 -8.030 1.885 1.00 95.50 142 PHE A O 1
ATOM 1128 N N . ASP A 1 143 ? 4.256 -9.932 0.766 1.00 90.38 143 ASP A N 1
ATOM 1129 C CA . ASP A 1 143 ? 5.699 -9.808 0.699 1.00 90.38 143 ASP A CA 1
ATOM 1130 C C . ASP A 1 143 ? 6.183 -10.887 -0.277 1.00 90.38 143 ASP A C 1
ATOM 1132 O O . ASP A 1 143 ? 5.704 -12.038 -0.262 1.00 90.38 143 ASP A O 1
ATOM 1136 N N . ARG A 1 144 ? 7.078 -10.532 -1.197 1.00 82.25 144 ARG A N 1
ATOM 1137 C CA . ARG A 1 144 ? 7.622 -11.492 -2.151 1.00 82.25 144 ARG A CA 1
ATOM 1138 C C . ARG A 1 144 ? 8.988 -11.923 -1.669 1.00 82.25 144 ARG A C 1
ATOM 1140 O O . ARG A 1 144 ? 9.966 -11.226 -1.823 1.00 82.25 144 ARG A O 1
ATOM 1147 N N . THR A 1 145 ? 9.136 -13.210 -1.367 1.00 60.41 145 THR A N 1
ATOM 1148 C CA . THR A 1 145 ? 10.482 -13.796 -1.339 1.00 60.41 145 THR A CA 1
ATOM 1149 C C . THR A 1 145 ? 11.092 -13.730 -2.749 1.00 60.41 145 THR A C 1
ATOM 1151 O O . THR A 1 145 ? 10.741 -14.549 -3.609 1.00 60.41 145 THR A O 1
ATOM 1154 N N . GLY A 1 146 ? 11.961 -12.749 -3.007 1.00 50.81 146 GLY A N 1
ATOM 1155 C CA . GLY A 1 146 ? 12.587 -12.485 -4.300 1.00 50.81 146 GLY A CA 1
ATOM 1156 C C . GLY A 1 146 ? 13.197 -13.731 -4.953 1.00 50.81 146 GLY A C 1
ATOM 1157 O O . GLY A 1 146 ? 14.262 -14.208 -4.560 1.00 50.81 146 GLY A O 1
ATOM 1158 N N . LYS A 1 147 ? 12.515 -14.260 -5.977 1.00 40.28 147 LYS A N 1
ATOM 1159 C CA . LYS A 1 147 ? 13.033 -15.177 -7.005 1.00 40.28 147 LYS A CA 1
ATOM 1160 C C . LYS A 1 147 ? 12.367 -14.900 -8.348 1.00 40.28 147 LYS A C 1
ATOM 1162 O O . LYS A 1 147 ? 11.179 -14.490 -8.357 1.00 40.28 147 LYS A O 1
#

pLDDT: mean 85.96, std 16.4, range [40.28, 98.56]

Foldseek 3Di:
DDDPDPPPPPCPDPVQDDVVVLLCLQQDALVCNLVVCVVPPPQWDDPVLAKIKRPLVALEEEEAERDFCARPVPHPFNDFDDDDHDTDTRRVFPSVSVCCVRGNCVSVVNDHIYMYWYPVVVVPISVVVDDDPRHHPYYDYDGDPDD

Organism: NCBI:txid412755